Protein AF-A0A3B0P0G5-F1 (afdb_monomer)

InterPro domains:
  IPR002043 Uracil-DNA glycosylase family 1 [PTHR11264] (5-69)
  IPR005122 Uracil-DNA glycosylase-like [PF03167] (4-59)
  IPR036895 Uracil-DNA glycosylase-like domain superfamily [G3DSA:3.40.470.10] (1-69)
  IPR036895 Uracil-DNA glycosylase-like domain superfamily [SSF52141] (5-69)

pLDDT: mean 92.51, std 9.94, range [49.62, 98.06]

Solvent-accessible surface area (backbone atoms only — not comparable to full-atom values): 4284 Å² total; per-residue (Å²): 130,87,84,68,66,83,85,60,70,46,81,24,53,23,69,70,42,43,62,53,57,70,72,50,94,64,65,74,90,35,59,42,80,35,32,28,78,53,87,95,34,14,85,77,34,35,60,90,52,54,58,70,60,55,50,30,54,49,28,47,77,68,78,38,80,60,76,90,127

Radius of gyration: 12.85 Å; Cα contacts (8 Å, |Δi|>4): 70; chains: 1; bounding box: 27×31×30 Å

Sequence (69 aa):
MLSINKEILFLAMGKNAQDFVQQLKTKKENFFFTAHPSPLSCHKGFFHSQVFKKINEKLLKLNKKPIIW

Secondary structure (DSSP, 8-state):
-----TT--EEEESHHHHHHHTTSSS-GGGEEEE--SSTTTGGGTTTT--HHHHHHHHHHHTTPPPP--

Nearest PDB structures (foldseek):
  8i6d-assembly1_A  TM=8.098E-01  e=9.928E-04  Mycobacterium tuberculosis H37Rv
  4skn-assembly1_E  TM=8.503E-01  e=1.219E-03  Homo sapiens
  3cxm-assembly1_A  TM=8.837E-01  e=2.960E-03  Leishmania naiffi
  4lyl-assembly1_A  TM=8.468E-01  e=2.765E-03  Gadus morhua
  5eug-assembly1_A  TM=8.691E-01  e=5.473E-03  Escherichia coli B

Organism: NCBI:txid45363

Foldseek 3Di:
DDPDDQPAADEQEDDVSVVVVVVDPYDPVSYHYAHHCPPVTCVVGVPPVCRLVVN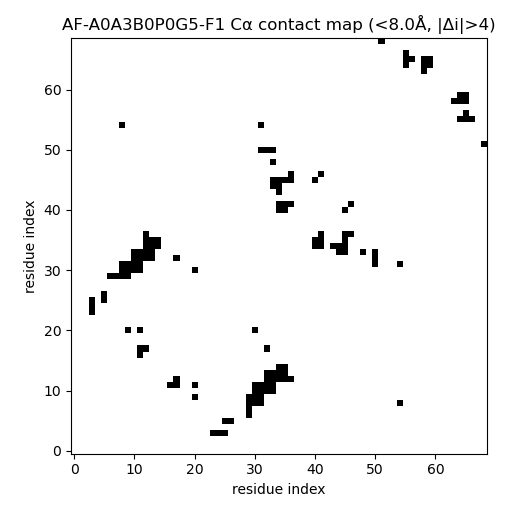QVVCVVVVHHRDPD

Structure (mmCIF, N/CA/C/O backbone):
data_AF-A0A3B0P0G5-F1
#
_entry.id   AF-A0A3B0P0G5-F1
#
loop_
_atom_site.group_PDB
_atom_site.id
_atom_site.type_symbol
_atom_site.label_atom_id
_atom_site.label_alt_id
_atom_site.label_comp_id
_atom_site.label_asym_id
_atom_site.label_entity_id
_atom_site.label_seq_id
_atom_site.pdbx_PDB_ins_code
_atom_site.Cartn_x
_atom_site.Cartn_y
_atom_site.Cartn_z
_atom_site.occupancy
_atom_site.B_iso_or_equiv
_atom_site.auth_seq_id
_atom_site.auth_comp_id
_atom_site.auth_asym_id
_atom_site.auth_atom_id
_atom_site.pdbx_PDB_model_num
ATOM 1 N N . MET A 1 1 ? 3.729 22.929 11.545 1.00 49.62 1 MET A N 1
ATOM 2 C CA . MET A 1 1 ? 3.887 21.460 11.424 1.00 49.62 1 MET A CA 1
ATOM 3 C C . MET A 1 1 ? 2.492 20.879 11.254 1.00 49.62 1 MET A C 1
ATOM 5 O O . MET A 1 1 ? 1.675 21.092 12.139 1.00 49.62 1 MET A O 1
ATOM 9 N N . LEU A 1 2 ? 2.173 20.274 10.105 1.00 52.12 2 LEU A N 1
ATOM 10 C CA . LEU A 1 2 ? 0.830 19.738 9.845 1.00 52.12 2 LEU A CA 1
ATOM 11 C C . LEU A 1 2 ? 0.511 18.661 10.892 1.00 52.12 2 LEU A C 1
ATOM 13 O O . LEU A 1 2 ? 1.263 17.698 11.037 1.00 52.12 2 LEU A O 1
ATOM 17 N N . SER A 1 3 ? -0.568 18.846 11.653 1.00 57.44 3 SER A N 1
ATOM 18 C CA . SER A 1 3 ? -1.074 17.810 12.552 1.00 57.44 3 SER A CA 1
ATOM 19 C C . SER A 1 3 ? -1.694 16.716 11.688 1.00 57.44 3 SER A C 1
ATOM 21 O O . SER A 1 3 ? -2.757 16.906 11.101 1.00 57.44 3 SER A O 1
ATOM 23 N N . ILE A 1 4 ? -0.985 15.600 11.525 1.00 69.88 4 ILE A N 1
ATOM 24 C CA . ILE A 1 4 ? -1.468 14.468 10.734 1.00 69.88 4 ILE A CA 1
ATOM 25 C C . ILE A 1 4 ? -2.474 13.701 11.584 1.00 69.88 4 ILE A C 1
ATOM 27 O O . ILE A 1 4 ? -2.159 13.263 12.693 1.00 69.88 4 ILE A O 1
ATOM 31 N N . ASN A 1 5 ? -3.683 13.520 11.054 1.00 78.31 5 ASN A N 1
ATOM 32 C CA . ASN A 1 5 ? -4.679 12.675 11.692 1.00 78.31 5 ASN A CA 1
ATOM 33 C C . ASN A 1 5 ? -4.130 11.238 11.794 1.00 78.31 5 ASN A C 1
ATOM 35 O O . ASN A 1 5 ? -3.770 10.611 10.796 1.00 78.31 5 ASN A O 1
ATOM 39 N N . LYS A 1 6 ? -4.060 10.726 13.028 1.00 76.88 6 LYS A N 1
ATOM 40 C CA . LYS A 1 6 ? -3.486 9.412 13.361 1.00 76.88 6 LYS A CA 1
ATOM 41 C C . LYS A 1 6 ? -4.295 8.235 12.804 1.00 76.88 6 LYS A C 1
ATOM 43 O O . LYS A 1 6 ? -3.820 7.104 12.865 1.00 76.88 6 LYS A O 1
ATOM 48 N N . GLU A 1 7 ? -5.487 8.484 12.272 1.00 83.44 7 GLU A N 1
ATOM 49 C CA . GLU A 1 7 ? -6.345 7.478 11.639 1.00 83.44 7 GLU A CA 1
ATOM 50 C C . GLU A 1 7 ? -6.135 7.362 10.119 1.00 83.44 7 GLU A C 1
ATOM 52 O O . GLU A 1 7 ? -6.761 6.517 9.482 1.00 83.44 7 GLU A O 1
ATOM 57 N N . ILE A 1 8 ? -5.260 8.178 9.520 1.00 90.06 8 ILE A N 1
ATOM 58 C CA . ILE A 1 8 ? -4.965 8.098 8.085 1.00 90.06 8 ILE A CA 1
ATOM 59 C C . ILE A 1 8 ? -4.061 6.894 7.810 1.00 90.06 8 ILE A C 1
ATOM 61 O O . ILE A 1 8 ? -3.005 6.744 8.433 1.00 90.06 8 ILE A O 1
ATOM 65 N N . LEU A 1 9 ? -4.467 6.071 6.840 1.00 94.75 9 LEU A N 1
ATOM 66 C CA . LEU A 1 9 ? -3.639 5.036 6.224 1.00 94.75 9 LEU A CA 1
ATOM 67 C C . LEU A 1 9 ? -3.006 5.596 4.945 1.00 94.75 9 LEU A C 1
ATOM 69 O O . LEU A 1 9 ? -3.687 6.245 4.154 1.00 94.75 9 LEU A O 1
ATOM 73 N N . PHE A 1 10 ? -1.720 5.332 4.724 1.00 95.62 10 PHE A N 1
ATOM 74 C CA . PHE A 1 10 ? -0.988 5.812 3.552 1.00 95.62 10 PHE A CA 1
ATOM 75 C C . PHE A 1 10 ? -0.574 4.638 2.677 1.00 95.62 10 PHE A C 1
ATOM 77 O O . PHE A 1 10 ? 0.048 3.694 3.158 1.00 95.62 10 PHE A O 1
ATOM 84 N N . LEU A 1 11 ? -0.856 4.735 1.381 1.00 97.50 11 LEU A N 1
ATOM 85 C CA . LEU A 1 11 ? -0.318 3.842 0.363 1.00 97.50 11 LEU A CA 1
ATOM 86 C C . LEU A 1 11 ? 0.795 4.565 -0.40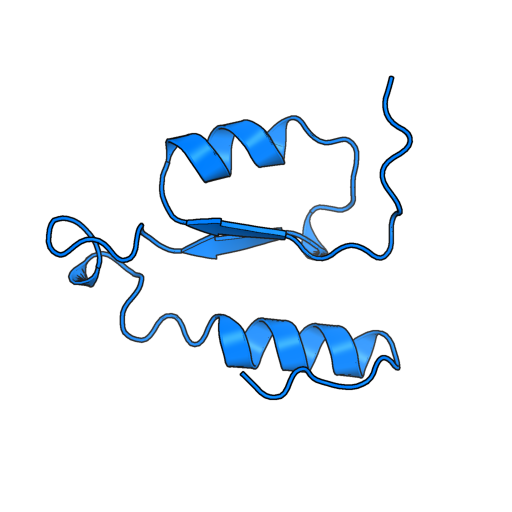1 1.00 97.50 11 LEU A C 1
ATOM 88 O O . LEU A 1 11 ? 0.522 5.450 -1.207 1.00 97.50 11 LEU A O 1
ATOM 92 N N . ALA A 1 12 ? 2.047 4.187 -0.158 1.00 97.50 12 ALA A N 1
ATOM 93 C CA . ALA A 1 12 ? 3.204 4.737 -0.853 1.00 97.50 12 ALA A CA 1
ATOM 94 C C . ALA A 1 12 ? 3.701 3.776 -1.943 1.00 97.50 12 ALA A C 1
ATOM 96 O O . ALA A 1 12 ? 4.191 2.674 -1.670 1.00 97.50 12 ALA A O 1
ATOM 97 N N . MET A 1 13 ? 3.577 4.220 -3.196 1.00 97.88 13 MET A N 1
ATOM 98 C CA . MET A 1 13 ? 3.912 3.444 -4.390 1.00 97.88 13 MET A CA 1
ATOM 99 C C . MET A 1 13 ? 5.216 3.955 -5.015 1.00 97.88 13 MET A C 1
ATOM 101 O O . MET A 1 13 ? 5.255 5.042 -5.585 1.00 97.88 13 MET A O 1
ATOM 105 N N . GLY A 1 14 ? 6.284 3.161 -4.932 1.00 97.56 14 GLY A N 1
ATOM 106 C CA . GLY A 1 14 ? 7.615 3.535 -5.423 1.00 97.56 14 GLY A CA 1
ATOM 107 C C . GLY A 1 14 ? 8.484 4.283 -4.409 1.00 97.56 14 GLY A C 1
ATOM 108 O O . GLY A 1 14 ? 8.014 4.752 -3.374 1.00 97.56 14 GLY A O 1
ATOM 109 N N . LYS A 1 15 ? 9.783 4.382 -4.718 1.00 96.75 15 LYS A N 1
ATOM 110 C CA . LYS A 1 15 ? 10.825 4.818 -3.776 1.00 96.75 15 LYS A CA 1
ATOM 111 C C . LYS A 1 15 ? 10.619 6.246 -3.263 1.00 96.75 15 LYS A C 1
ATOM 113 O O . LYS A 1 15 ? 10.579 6.449 -2.057 1.00 96.75 15 LYS A O 1
ATOM 118 N N . ASN A 1 16 ? 10.363 7.200 -4.157 1.00 97.19 16 ASN A N 1
ATOM 119 C CA . ASN A 1 16 ? 10.160 8.601 -3.770 1.00 97.19 16 ASN A CA 1
ATOM 120 C C . ASN A 1 16 ? 8.970 8.772 -2.808 1.00 97.19 16 ASN A C 1
ATOM 122 O O . ASN A 1 16 ? 9.067 9.495 -1.819 1.00 97.19 16 ASN A O 1
ATOM 126 N N . ALA A 1 17 ? 7.856 8.073 -3.063 1.00 97.12 17 ALA A N 1
ATOM 127 C CA . ALA A 1 17 ? 6.689 8.109 -2.184 1.00 97.12 17 ALA A CA 1
ATOM 128 C C . ALA A 1 17 ? 6.984 7.461 -0.823 1.00 97.12 17 ALA A C 1
ATOM 130 O O . ALA A 1 17 ? 6.564 7.980 0.209 1.00 97.12 17 ALA A O 1
ATOM 131 N N . GLN A 1 18 ? 7.722 6.346 -0.813 1.00 96.56 18 GLN A N 1
ATOM 132 C CA . GLN A 1 18 ? 8.143 5.662 0.413 1.00 96.56 18 GLN A CA 1
ATOM 133 C C . GLN A 1 18 ? 9.029 6.562 1.282 1.00 96.56 18 GLN A C 1
ATOM 135 O O . GLN A 1 18 ? 8.792 6.672 2.483 1.00 96.56 18 GLN A O 1
ATOM 140 N N . ASP A 1 19 ? 9.999 7.241 0.673 1.00 96.12 19 ASP A N 1
ATOM 141 C CA . ASP A 1 19 ? 10.929 8.129 1.373 1.00 96.12 19 ASP A CA 1
ATOM 142 C C . ASP A 1 19 ? 10.223 9.367 1.938 1.00 96.12 19 ASP A C 1
ATOM 144 O O . ASP A 1 19 ? 10.554 9.831 3.030 1.00 96.12 19 ASP A O 1
ATOM 148 N N . PHE A 1 20 ? 9.204 9.877 1.240 1.00 94.12 20 PHE A N 1
ATOM 149 C CA . PHE A 1 20 ? 8.372 10.965 1.747 1.00 94.12 20 PHE A CA 1
ATOM 150 C C . PHE A 1 20 ? 7.552 10.539 2.970 1.00 94.12 20 PHE A C 1
ATOM 152 O O . PHE A 1 20 ? 7.605 11.195 4.011 1.00 94.12 20 PHE A O 1
ATOM 159 N N . VAL A 1 21 ? 6.807 9.427 2.888 1.00 92.94 21 VAL A N 1
ATOM 160 C CA . VAL A 1 21 ? 5.904 9.045 3.989 1.00 92.94 21 VAL A CA 1
ATOM 161 C C . VAL A 1 21 ? 6.652 8.629 5.255 1.00 92.94 21 VAL A C 1
ATOM 163 O O . VAL A 1 21 ? 6.129 8.809 6.350 1.00 92.94 21 VAL A O 1
ATOM 166 N N . GLN A 1 22 ? 7.891 8.145 5.138 1.00 90.50 22 GLN A N 1
ATOM 167 C CA . GLN A 1 22 ? 8.737 7.825 6.293 1.00 90.50 22 GLN A CA 1
ATOM 168 C C . GLN A 1 22 ? 9.107 9.051 7.139 1.00 90.50 22 GLN A C 1
ATOM 170 O O . GLN A 1 22 ? 9.410 8.901 8.321 1.00 90.50 22 GLN A O 1
ATOM 175 N N . GLN A 1 23 ? 9.049 10.257 6.571 1.00 91.25 23 GLN A N 1
ATOM 176 C CA . GLN A 1 23 ? 9.302 11.505 7.299 1.00 91.25 23 GLN A CA 1
ATOM 177 C C . GLN A 1 23 ? 8.076 11.973 8.104 1.00 91.25 23 GLN A C 1
ATOM 179 O O . GLN A 1 23 ? 8.177 12.876 8.938 1.00 91.25 23 GLN A O 1
ATOM 184 N N . LEU A 1 24 ? 6.903 11.369 7.878 1.00 89.00 24 LEU A N 1
ATOM 185 C CA . LEU A 1 24 ? 5.665 11.730 8.559 1.00 89.00 24 LEU A CA 1
ATOM 186 C C . LEU A 1 24 ? 5.652 11.174 9.988 1.00 89.00 24 LEU A C 1
ATOM 188 O O . LEU A 1 24 ? 5.867 9.985 10.223 1.00 89.00 24 LEU A O 1
ATOM 192 N N . LYS A 1 25 ? 5.316 12.029 10.960 1.00 86.50 25 LYS A N 1
ATOM 193 C CA . LYS A 1 25 ? 5.163 11.646 12.374 1.00 86.50 25 LYS A CA 1
ATOM 194 C C . LYS A 1 25 ? 3.827 10.928 12.616 1.00 86.50 25 LYS A C 1
ATOM 196 O O . LYS A 1 25 ? 2.918 11.483 13.229 1.00 86.50 25 LYS A O 1
ATOM 201 N N . THR A 1 26 ? 3.705 9.697 12.128 1.00 87.50 26 THR A N 1
ATOM 202 C CA . THR A 1 26 ? 2.553 8.814 12.370 1.00 87.50 26 THR A CA 1
ATOM 203 C C . THR A 1 26 ? 3.002 7.378 12.653 1.00 87.50 26 THR A C 1
ATOM 205 O O . THR A 1 26 ? 4.196 7.076 12.689 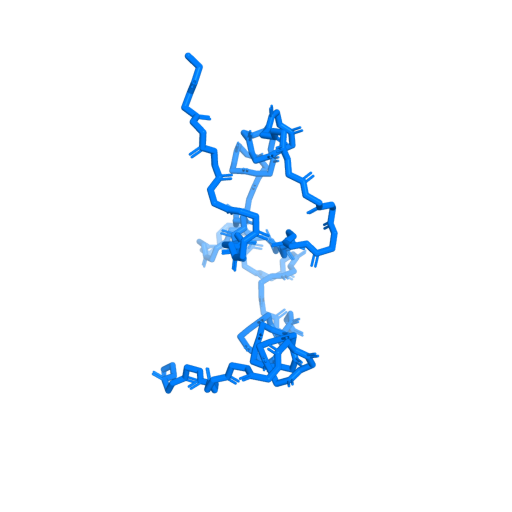1.00 87.50 26 THR A O 1
ATOM 208 N N . LYS A 1 27 ? 2.047 6.492 12.931 1.00 88.56 27 LYS A N 1
ATOM 209 C CA . LYS A 1 27 ? 2.328 5.106 13.291 1.00 88.56 27 LYS A CA 1
ATOM 210 C C . LYS A 1 27 ? 2.767 4.295 12.070 1.00 88.56 27 LYS A C 1
ATOM 212 O O . LYS A 1 27 ? 2.135 4.371 11.018 1.00 88.56 27 LYS A O 1
ATOM 217 N N . LYS A 1 28 ? 3.821 3.484 12.215 1.00 88.69 28 LYS A N 1
ATOM 218 C CA . LYS A 1 28 ? 4.378 2.688 11.106 1.00 88.69 28 LYS A CA 1
ATOM 219 C C . LYS A 1 28 ? 3.362 1.703 10.529 1.00 88.69 28 LYS A C 1
ATOM 221 O O . LYS A 1 28 ? 3.359 1.470 9.328 1.00 88.69 28 LYS A O 1
ATOM 226 N N . GLU A 1 29 ? 2.465 1.170 11.355 1.00 90.25 29 GLU A N 1
ATOM 227 C CA . GLU A 1 29 ? 1.407 0.255 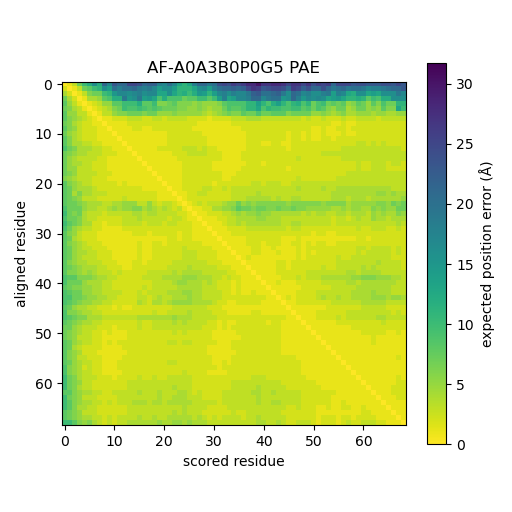10.922 1.00 90.25 29 GLU A CA 1
ATOM 228 C C . GLU A 1 29 ? 0.296 0.913 10.087 1.00 90.25 29 GLU A C 1
ATOM 230 O O . GLU A 1 29 ? -0.615 0.214 9.637 1.00 90.25 29 GLU A O 1
ATOM 235 N N . ASN A 1 30 ? 0.340 2.235 9.900 1.00 93.06 30 ASN A N 1
ATOM 236 C CA . ASN A 1 30 ? -0.547 2.950 8.986 1.00 93.06 30 ASN A CA 1
ATOM 237 C C . ASN A 1 30 ? 0.040 3.068 7.571 1.00 93.06 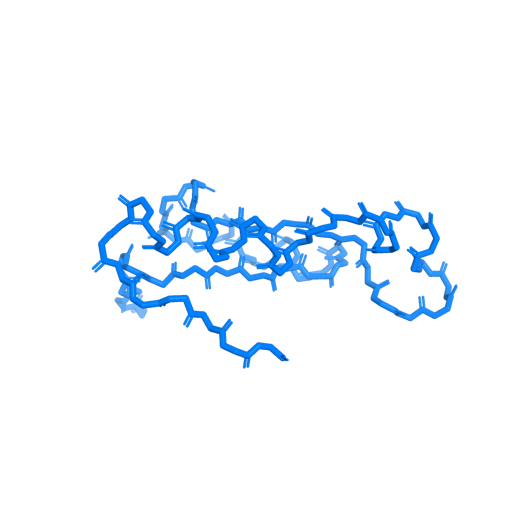30 ASN A C 1
ATOM 239 O O . ASN A 1 30 ? -0.640 3.570 6.678 1.00 93.06 30 ASN A O 1
ATOM 243 N N . PHE A 1 31 ? 1.284 2.639 7.353 1.00 95.19 31 PHE A N 1
ATOM 244 C CA . PHE A 1 31 ? 1.940 2.708 6.054 1.00 95.19 31 PHE A CA 1
ATOM 245 C C . PHE A 1 31 ? 1.843 1.381 5.302 1.00 95.19 31 PHE A C 1
ATOM 247 O O . PHE A 1 31 ? 2.156 0.316 5.830 1.00 95.19 31 PHE A O 1
ATOM 254 N N . PHE A 1 32 ? 1.463 1.469 4.033 1.00 97.44 32 PHE A N 1
ATOM 255 C CA . PHE A 1 32 ? 1.454 0.377 3.074 1.00 97.44 32 PHE A CA 1
ATOM 256 C C . PHE A 1 32 ? 2.398 0.722 1.936 1.00 97.44 32 PHE A C 1
ATOM 258 O O . PHE A 1 32 ? 2.357 1.824 1.387 1.00 97.44 32 PHE A O 1
ATOM 265 N N . PHE A 1 33 ? 3.239 -0.237 1.572 1.00 97.50 33 PHE A N 1
ATOM 266 C CA . PHE A 1 33 ? 4.270 -0.043 0.569 1.00 97.50 33 PHE A CA 1
ATOM 267 C C . PHE A 1 33 ? 4.090 -1.013 -0.579 1.00 97.50 33 PHE A C 1
ATOM 269 O O . PHE A 1 33 ? 3.764 -2.185 -0.391 1.00 97.50 33 PHE A O 1
ATOM 276 N N . THR A 1 34 ? 4.341 -0.507 -1.775 1.00 97.88 34 THR A N 1
ATOM 277 C CA . THR A 1 34 ? 4.374 -1.296 -2.998 1.00 97.88 34 THR A CA 1
ATOM 278 C C . THR A 1 34 ? 5.365 -0.678 -3.981 1.00 97.88 34 THR A C 1
ATOM 280 O O . THR A 1 34 ? 5.738 0.495 -3.854 1.00 97.88 34 THR A O 1
ATOM 283 N N . ALA A 1 35 ? 5.790 -1.452 -4.982 1.00 98.00 35 ALA A N 1
ATOM 284 C CA . ALA A 1 35 ? 6.421 -0.876 -6.162 1.00 98.00 35 ALA A CA 1
ATOM 285 C C . ALA A 1 35 ? 5.450 0.086 -6.871 1.00 98.00 35 ALA A C 1
ATOM 287 O O . ALA A 1 35 ? 4.231 0.007 -6.691 1.00 98.00 35 ALA A O 1
ATOM 288 N N . HIS A 1 36 ? 5.992 1.002 -7.671 1.00 97.69 36 HIS A N 1
ATOM 289 C CA . HIS A 1 36 ? 5.173 1.917 -8.459 1.00 97.69 36 HIS A CA 1
ATOM 290 C C . HIS A 1 36 ? 4.416 1.138 -9.560 1.00 97.69 36 HIS A C 1
ATOM 292 O O . HIS A 1 36 ? 5.003 0.226 -10.153 1.00 97.69 36 HIS A O 1
ATOM 298 N N . PRO A 1 37 ? 3.145 1.478 -9.857 1.00 97.31 37 PRO A N 1
ATOM 299 C CA . PRO A 1 37 ? 2.317 0.752 -10.828 1.00 97.31 37 PRO A CA 1
ATOM 300 C C . PRO A 1 37 ? 2.748 0.918 -12.294 1.00 97.31 37 PRO A C 1
ATOM 302 O O . PRO A 1 37 ? 2.233 0.216 -13.157 1.00 97.31 37 PRO A O 1
ATOM 305 N N . SER A 1 38 ? 3.691 1.819 -12.593 1.00 97.44 38 SER A N 1
ATOM 306 C CA . SER A 1 38 ? 4.268 1.964 -13.942 1.00 97.44 38 SER A CA 1
ATOM 307 C C . SER A 1 38 ? 4.826 0.632 -14.473 1.00 97.44 38 SER A C 1
ATOM 309 O O . SER A 1 38 ? 5.429 -0.110 -13.687 1.00 97.44 38 SER A O 1
ATOM 311 N N . PRO A 1 39 ? 4.730 0.364 -15.794 1.00 96.69 39 PRO A N 1
ATOM 312 C CA . PRO A 1 39 ? 5.296 -0.829 -16.434 1.00 96.69 39 PRO A CA 1
ATOM 313 C C . PRO A 1 39 ? 6.757 -1.122 -16.063 1.00 96.69 39 PRO A C 1
ATOM 315 O O . PRO A 1 39 ? 7.153 -2.276 -15.940 1.00 96.69 39 PRO A O 1
ATOM 318 N N . LEU A 1 40 ? 7.555 -0.080 -15.805 1.00 96.81 40 LEU A N 1
ATOM 319 C CA . LEU A 1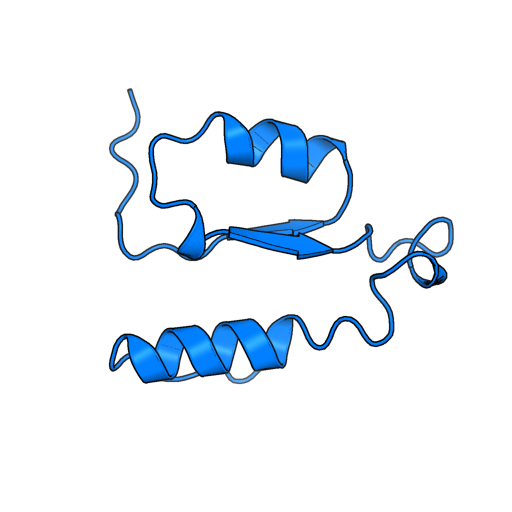 40 ? 8.975 -0.204 -15.452 1.00 96.81 40 LEU A CA 1
ATOM 320 C C . LEU A 1 40 ? 9.227 -0.911 -14.105 1.00 96.81 40 LEU A C 1
ATOM 322 O O . LEU A 1 40 ? 10.337 -1.383 -13.838 1.00 96.81 40 LEU A O 1
ATOM 326 N N . SER A 1 41 ? 8.226 -0.951 -13.222 1.00 95.75 41 SER A N 1
ATOM 327 C CA . SER A 1 41 ? 8.382 -1.439 -11.848 1.00 95.75 41 SER A CA 1
ATOM 328 C C . SER A 1 41 ? 7.221 -2.270 -11.319 1.00 95.75 41 SER A C 1
ATOM 330 O O . SER A 1 41 ? 7.362 -2.854 -10.247 1.00 95.75 41 SER A O 1
ATOM 332 N N . CYS A 1 42 ? 6.094 -2.362 -12.024 1.00 96.38 42 CYS A N 1
ATOM 333 C CA . CYS A 1 42 ? 4.899 -3.033 -11.518 1.00 96.38 42 CYS A CA 1
ATOM 334 C C . CYS A 1 42 ? 5.143 -4.514 -11.174 1.00 96.38 42 CYS A C 1
ATOM 336 O O . CYS A 1 42 ? 4.704 -4.993 -10.127 1.00 96.38 42 CYS A O 1
ATOM 338 N N . HIS A 1 43 ? 5.940 -5.213 -11.984 1.00 96.94 43 HIS A N 1
ATOM 339 C CA . HIS A 1 43 ? 6.336 -6.605 -11.748 1.00 96.94 43 HIS A CA 1
ATOM 340 C C . HIS A 1 43 ? 7.270 -6.786 -10.543 1.00 96.94 43 HIS A C 1
ATOM 342 O O . HIS A 1 43 ? 7.363 -7.881 -10.002 1.00 96.94 43 HIS A O 1
ATOM 348 N N . LYS A 1 44 ? 7.934 -5.719 -10.078 1.00 94.94 44 LYS A N 1
ATOM 349 C CA . LYS A 1 44 ? 8.865 -5.761 -8.935 1.00 94.94 44 LYS A CA 1
ATOM 350 C C . LYS A 1 44 ? 8.155 -5.736 -7.576 1.00 94.94 44 LYS A C 1
ATOM 352 O O . LYS A 1 44 ? 8.825 -5.706 -6.550 1.00 94.94 44 LYS A O 1
ATOM 357 N N . GLY A 1 45 ? 6.819 -5.708 -7.554 1.00 93.88 45 GLY A N 1
ATOM 358 C CA . GLY A 1 45 ? 6.057 -5.826 -6.309 1.00 93.88 45 GLY A CA 1
ATOM 359 C C . GLY A 1 45 ? 4.729 -5.079 -6.245 1.00 93.88 45 GLY A C 1
ATOM 360 O O . GLY A 1 45 ? 4.152 -5.040 -5.165 1.00 93.88 45 GLY A O 1
ATOM 361 N N . PHE A 1 46 ? 4.244 -4.472 -7.336 1.00 97.62 46 PHE A N 1
ATOM 362 C CA . PHE A 1 46 ? 2.875 -3.940 -7.398 1.00 97.62 46 PHE A CA 1
ATOM 363 C C . PHE A 1 46 ? 1.876 -5.038 -7.720 1.00 97.62 46 PHE A C 1
ATOM 365 O O . PHE A 1 46 ? 0.906 -5.241 -6.981 1.00 97.62 46 PHE A O 1
ATOM 372 N N . PHE A 1 47 ? 2.1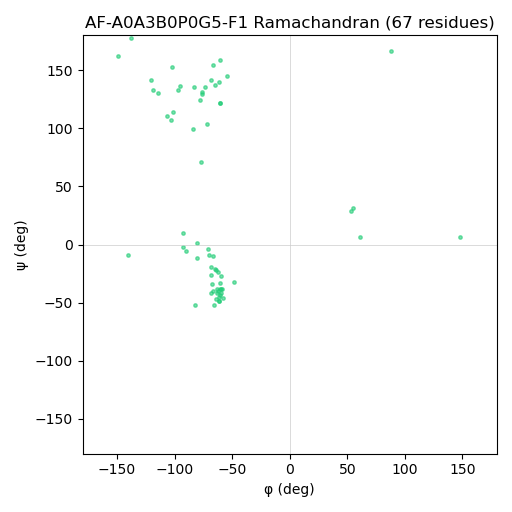42 -5.790 -8.785 1.00 97.44 47 PHE A N 1
ATOM 373 C CA . PHE A 1 47 ? 1.365 -6.980 -9.082 1.00 97.44 47 PHE A CA 1
ATOM 374 C C . PHE A 1 47 ? 1.499 -7.990 -7.944 1.00 97.44 47 PHE A C 1
ATOM 376 O O . PHE A 1 47 ? 2.554 -8.128 -7.329 1.00 97.44 47 PHE A O 1
ATOM 383 N N . HIS A 1 48 ? 0.382 -8.641 -7.620 1.00 95.75 48 HIS A N 1
ATOM 384 C CA . HIS A 1 48 ? 0.246 -9.584 -6.503 1.00 95.75 48 HIS A CA 1
ATOM 385 C C . HIS A 1 48 ? 0.507 -9.005 -5.096 1.00 95.75 48 HIS A C 1
ATOM 387 O O . HIS A 1 48 ? 0.447 -9.746 -4.116 1.00 95.75 48 HIS A O 1
ATOM 393 N 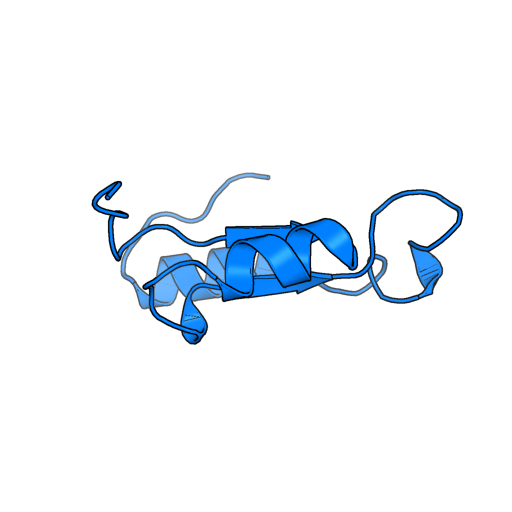N . SER A 1 49 ? 0.698 -7.685 -4.952 1.00 96.94 49 SER A N 1
ATOM 394 C CA . SER A 1 49 ? 0.891 -7.025 -3.648 1.00 96.94 49 SER A CA 1
ATOM 395 C C . SER A 1 49 ? -0.287 -7.210 -2.685 1.00 96.94 49 SER A C 1
ATOM 397 O O . SER A 1 49 ? -0.104 -7.167 -1.462 1.00 96.94 49 SER A O 1
ATOM 399 N N . GLN A 1 50 ? -1.494 -7.399 -3.239 1.00 97.81 50 GLN A N 1
ATOM 400 C CA . GLN A 1 50 ? -2.775 -7.430 -2.524 1.00 97.81 50 GLN A CA 1
ATOM 401 C C . GLN A 1 50 ? -2.987 -6.184 -1.649 1.00 97.81 50 GLN A C 1
ATOM 403 O O . GLN A 1 50 ? -3.648 -6.248 -0.613 1.00 97.81 50 GLN A O 1
ATOM 408 N N . VAL A 1 51 ? -2.400 -5.045 -2.033 1.00 97.75 51 VAL A N 1
ATOM 409 C CA . VAL A 1 51 ? -2.315 -3.880 -1.148 1.00 97.75 51 VAL A CA 1
ATOM 410 C C . VAL A 1 51 ? -3.689 -3.311 -0.787 1.00 97.75 51 VAL A C 1
ATOM 412 O O . VAL A 1 51 ? -3.931 -3.008 0.376 1.00 97.75 51 VAL A O 1
ATOM 415 N N . PHE A 1 52 ? -4.630 -3.292 -1.732 1.00 97.94 52 PHE A N 1
ATOM 416 C CA . PHE A 1 52 ? -6.008 -2.848 -1.499 1.00 97.94 52 PHE A CA 1
ATOM 417 C C . PHE A 1 52 ? -6.751 -3.740 -0.493 1.00 97.94 52 PHE A C 1
ATOM 419 O O . PHE A 1 52 ? -7.400 -3.243 0.429 1.00 97.94 52 PHE A O 1
ATOM 426 N N . LYS A 1 53 ? -6.578 -5.066 -0.601 1.00 98.06 53 LYS A N 1
ATOM 427 C CA . LYS A 1 53 ? -7.123 -6.036 0.360 1.00 98.06 53 LYS A CA 1
ATOM 428 C C . LYS A 1 53 ? -6.540 -5.809 1.757 1.00 98.06 53 LYS A C 1
ATOM 430 O O . LYS A 1 53 ? -7.296 -5.686 2.714 1.00 98.06 53 LYS A O 1
ATOM 435 N N . LYS A 1 54 ? -5.214 -5.673 1.865 1.00 97.81 54 LYS A N 1
ATOM 436 C CA . LYS A 1 54 ? -4.515 -5.411 3.137 1.00 97.81 54 LYS A CA 1
ATOM 437 C C . LYS A 1 54 ? -4.960 -4.097 3.789 1.00 97.81 54 LYS A C 1
ATOM 439 O O . LYS A 1 54 ? -5.101 -4.036 5.010 1.00 97.81 54 LYS A O 1
ATOM 444 N N . ILE A 1 55 ? -5.211 -3.054 2.993 1.00 98.00 55 ILE A N 1
ATOM 445 C CA . ILE A 1 55 ? -5.754 -1.782 3.492 1.00 98.00 55 ILE A CA 1
ATOM 446 C C . ILE A 1 55 ? -7.161 -1.993 4.058 1.00 98.00 55 ILE A C 1
ATOM 448 O O . ILE A 1 55 ? -7.428 -1.575 5.183 1.00 98.00 55 ILE A O 1
ATOM 452 N N . ASN A 1 56 ? -8.039 -2.698 3.342 1.00 97.88 56 ASN A N 1
ATOM 453 C CA . ASN A 1 56 ? -9.378 -3.009 3.848 1.00 97.88 56 ASN A CA 1
ATOM 454 C C . ASN A 1 56 ? -9.341 -3.869 5.121 1.00 97.88 56 ASN A C 1
ATOM 456 O O . ASN A 1 56 ? -10.071 -3.581 6.064 1.00 97.88 56 ASN A O 1
ATOM 460 N N . GLU A 1 57 ? -8.448 -4.856 5.216 1.00 97.44 57 GLU A N 1
ATOM 461 C CA . GLU A 1 57 ? -8.240 -5.635 6.446 1.00 97.44 57 GLU A CA 1
ATOM 462 C C . GLU A 1 57 ? -7.820 -4.749 7.628 1.00 97.44 57 GLU A C 1
ATOM 464 O O . GLU A 1 57 ? -8.268 -4.952 8.758 1.00 97.44 57 GLU A O 1
ATOM 469 N N . LYS A 1 58 ? -6.978 -3.736 7.388 1.00 96.06 58 LYS A N 1
ATOM 470 C CA . LYS A 1 58 ? -6.591 -2.762 8.414 1.00 96.06 58 LYS A CA 1
ATOM 471 C C . LYS A 1 58 ? -7.754 -1.860 8.814 1.00 96.06 58 LYS A C 1
ATOM 473 O O . LYS A 1 58 ? -7.919 -1.623 10.007 1.00 96.06 58 LYS A O 1
ATOM 478 N N . LEU A 1 59 ? -8.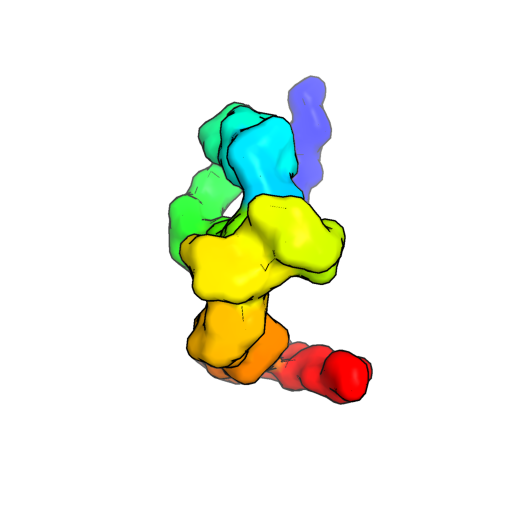558 -1.392 7.860 1.00 95.81 59 LEU A N 1
ATOM 479 C CA . LEU A 1 59 ? -9.765 -0.609 8.143 1.00 95.81 59 LEU A CA 1
ATOM 480 C C . LEU A 1 59 ? -10.732 -1.395 9.031 1.00 95.81 59 LEU A C 1
ATOM 482 O O . LEU A 1 59 ? -11.168 -0.875 10.055 1.00 95.81 59 LEU A O 1
ATOM 486 N N . LEU A 1 60 ? -10.970 -2.669 8.713 1.00 96.12 60 LEU A N 1
ATOM 487 C CA . LEU A 1 60 ? -11.815 -3.550 9.520 1.00 96.12 60 LEU A CA 1
ATOM 488 C C . LEU A 1 60 ? -11.270 -3.726 10.946 1.00 96.12 60 LEU A C 1
ATOM 490 O O . LEU A 1 60 ? -12.027 -3.591 11.902 1.00 96.12 60 LEU A O 1
ATOM 494 N N . LYS A 1 61 ? -9.954 -3.928 11.119 1.00 94.25 61 LYS A N 1
ATOM 495 C CA . LYS A 1 61 ? -9.311 -3.991 12.452 1.00 94.25 61 LYS A CA 1
ATOM 496 C C . LYS A 1 61 ? -9.439 -2.692 13.256 1.00 94.25 61 LYS A C 1
ATOM 498 O O . LYS A 1 61 ? -9.332 -2.720 14.477 1.00 94.25 61 LYS A O 1
ATOM 503 N N . LEU A 1 62 ? -9.630 -1.561 12.582 1.00 92.62 62 LEU A N 1
ATOM 504 C CA . LEU A 1 62 ? -9.874 -0.254 13.192 1.00 92.62 62 LEU A CA 1
ATOM 505 C C . LEU A 1 62 ? -11.375 0.049 13.361 1.00 92.62 62 LEU A C 1
ATOM 507 O O . LEU A 1 62 ? -11.726 1.187 13.669 1.00 92.62 62 LEU A O 1
ATOM 511 N N . ASN A 1 63 ? -12.261 -0.932 13.143 1.00 95.31 63 ASN A N 1
ATOM 512 C CA . ASN A 1 63 ? -13.719 -0.767 13.128 1.00 95.31 63 ASN A CA 1
ATOM 513 C C . ASN A 1 63 ? -14.201 0.314 12.140 1.00 95.31 63 ASN A C 1
ATOM 515 O O . ASN A 1 63 ? -15.201 0.995 12.371 1.00 95.31 63 ASN A O 1
ATOM 519 N N . LYS A 1 64 ? -13.481 0.496 11.027 1.00 94.88 64 LYS A N 1
ATOM 520 C CA . LYS A 1 64 ? -13.856 1.390 9.924 1.00 94.88 64 LYS A CA 1
ATOM 521 C C . LYS A 1 64 ? -14.433 0.572 8.768 1.00 94.88 64 LYS A C 1
ATOM 523 O O . LYS A 1 64 ? -14.091 -0.594 8.574 1.00 94.88 64 LYS A O 1
ATOM 528 N N . LYS A 1 65 ? -15.300 1.204 7.975 1.00 97.44 65 LYS A N 1
ATOM 529 C CA . LYS A 1 65 ? -15.863 0.582 6.769 1.00 97.44 65 LYS A CA 1
ATOM 530 C C . LYS A 1 65 ? -14.748 0.335 5.737 1.00 97.44 65 LYS A C 1
ATOM 532 O O . LYS A 1 65 ? -13.910 1.222 5.558 1.00 97.44 65 LYS A O 1
ATOM 537 N N . PRO A 1 66 ? -14.722 -0.829 5.066 1.00 97.62 66 PRO A N 1
ATOM 538 C CA . PRO A 1 66 ? -13.789 -1.074 3.974 1.00 97.62 66 PRO A CA 1
ATOM 539 C C . PRO A 1 66 ? -14.113 -0.167 2.781 1.00 97.62 66 PRO A C 1
ATOM 541 O O . PRO A 1 66 ? -15.255 0.254 2.595 1.00 97.62 66 PRO A O 1
ATOM 544 N N . ILE A 1 67 ? -13.102 0.116 1.966 1.00 97.50 67 ILE A N 1
ATOM 545 C CA . ILE A 1 67 ? -13.249 0.878 0.726 1.00 97.50 67 ILE A CA 1
ATOM 546 C C . ILE A 1 67 ? -13.701 -0.080 -0.381 1.00 97.50 67 ILE A C 1
ATOM 548 O O . ILE A 1 67 ? -13.161 -1.182 -0.515 1.00 97.50 67 ILE A O 1
ATOM 552 N N . ILE A 1 68 ? -14.686 0.343 -1.172 1.00 97.12 68 ILE A N 1
ATOM 553 C CA . ILE A 1 68 ? -15.033 -0.304 -2.441 1.00 97.12 68 ILE A CA 1
ATOM 554 C C . ILE A 1 68 ? -14.077 0.288 -3.480 1.00 97.12 68 ILE A C 1
ATOM 556 O O . ILE A 1 68 ? -14.243 1.442 -3.870 1.00 97.12 68 ILE A O 1
ATOM 560 N N . TRP A 1 69 ? -13.020 -0.464 -3.789 1.00 93.62 69 TRP A N 1
ATOM 561 C CA . TRP A 1 69 ? -11.940 -0.063 -4.694 1.00 93.62 69 TRP A CA 1
ATOM 562 C C . TRP A 1 69 ? -12.330 -0.183 -6.161 1.00 93.62 69 TRP A C 1
ATOM 564 O O . TRP A 1 69 ? -13.093 -1.124 -6.481 1.00 93.62 69 TRP A O 1
#

Mean predicted aligned error: 3.48 Å